Protein AF-A0A3N5TMD3-F1 (afdb_monomer_lite)

pLDDT: mean 87.35, std 9.1, range [55.41, 95.94]

Sequence (165 aa):
MFDKLKKGVAEARKAEKGDHAALRKLQVALSRRVKKECEKVAARTALAIDSEKLFLRATTKAPVLEGPVFDPACLYTGVGFTGSYMCAATPLPDLRWFPGFNNTITSVRAAGVCVLYNGTWFRGSALVLVGVPVIAVANLALVAPSTGALANFNNVTSSVYSYIY

Structure (mmCIF, N/CA/C/O backbone):
data_AF-A0A3N5TMD3-F1
#
_entry.id   AF-A0A3N5TMD3-F1
#
loop_
_atom_site.group_PDB
_atom_site.id
_atom_site.type_symbol
_atom_site.label_atom_id
_atom_site.label_alt_id
_atom_site.label_comp_id
_atom_site.label_asym_id
_atom_site.label_entity_id
_atom_site.label_seq_id
_atom_site.pdbx_PDB_ins_code
_atom_site.Cartn_x
_atom_site.Cartn_y
_atom_site.Cartn_z
_atom_site.occupancy
_atom_site.B_iso_or_equiv
_atom_site.auth_seq_id
_atom_site.auth_comp_id
_atom_site.auth_asym_id
_atom_site.auth_atom_id
_atom_site.pdbx_PDB_model_num
ATOM 1 N N . MET A 1 1 ? 6.434 -18.431 2.030 1.00 72.25 1 MET A N 1
ATOM 2 C CA . MET A 1 1 ? 6.351 -16.950 2.064 1.00 72.25 1 MET A CA 1
ATOM 3 C C . MET A 1 1 ? 7.145 -16.318 0.925 1.00 72.25 1 MET A C 1
ATOM 5 O O . MET A 1 1 ? 6.538 -15.877 -0.041 1.00 72.25 1 MET A O 1
ATOM 9 N N . PHE A 1 2 ? 8.481 -16.310 0.992 1.00 79.31 2 PHE A N 1
ATOM 10 C CA . PHE A 1 2 ? 9.315 -15.580 0.028 1.00 79.31 2 PHE A CA 1
ATOM 11 C C . PHE A 1 2 ? 9.174 -16.057 -1.425 1.00 79.31 2 PHE A C 1
ATOM 13 O O . PHE A 1 2 ? 9.279 -15.238 -2.331 1.00 79.31 2 PHE A O 1
ATOM 20 N N . ASP A 1 3 ? 8.840 -17.325 -1.670 1.00 85.56 3 ASP A N 1
ATOM 21 C CA . ASP A 1 3 ? 8.589 -17.806 -3.037 1.00 85.56 3 ASP A CA 1
ATOM 22 C C . ASP A 1 3 ? 7.283 -17.270 -3.636 1.00 85.56 3 ASP A C 1
ATOM 24 O O . ASP A 1 3 ? 7.249 -16.940 -4.821 1.00 85.56 3 ASP A O 1
ATOM 28 N N . LYS A 1 4 ? 6.224 -17.115 -2.822 1.00 85.00 4 LYS A N 1
ATOM 29 C CA . LYS A 1 4 ? 4.957 -16.476 -3.236 1.00 85.00 4 LYS A CA 1
ATOM 30 C C . LYS A 1 4 ? 5.221 -15.015 -3.609 1.00 85.00 4 LYS A C 1
ATOM 32 O O . LYS A 1 4 ? 4.816 -14.586 -4.685 1.00 85.00 4 LYS A O 1
ATOM 37 N N . LEU A 1 5 ? 5.993 -14.302 -2.780 1.00 87.69 5 LEU A N 1
ATOM 38 C CA . LEU A 1 5 ? 6.445 -12.936 -3.065 1.00 87.69 5 LEU A CA 1
ATOM 39 C C . LEU A 1 5 ? 7.251 -12.859 -4.371 1.00 87.69 5 LEU A C 1
ATOM 41 O O . LEU A 1 5 ? 6.927 -12.051 -5.235 1.00 87.69 5 LEU A O 1
ATOM 45 N N . LYS A 1 6 ? 8.277 -13.703 -4.547 1.00 89.62 6 LYS A N 1
ATOM 46 C CA . LYS A 1 6 ? 9.117 -13.707 -5.758 1.00 89.62 6 LYS A CA 1
ATOM 47 C C . LYS A 1 6 ? 8.295 -13.955 -7.021 1.00 89.62 6 LYS A C 1
ATOM 49 O O . LYS A 1 6 ? 8.456 -13.224 -7.995 1.00 89.62 6 LYS A O 1
ATOM 54 N N . LYS A 1 7 ? 7.402 -14.953 -7.001 1.00 91.38 7 LYS A N 1
ATOM 55 C CA . LYS A 1 7 ? 6.500 -15.257 -8.123 1.00 91.38 7 LYS A CA 1
ATOM 56 C C . LYS A 1 7 ? 5.566 -14.084 -8.422 1.00 91.38 7 LYS A C 1
ATOM 58 O O . LYS A 1 7 ? 5.459 -13.677 -9.573 1.00 91.38 7 LYS A O 1
ATOM 63 N N . GLY A 1 8 ? 4.950 -13.511 -7.390 1.00 90.31 8 GLY A N 1
ATOM 64 C CA . GLY A 1 8 ? 4.040 -12.376 -7.522 1.00 90.31 8 GLY A CA 1
ATOM 65 C C . GLY A 1 8 ? 4.711 -11.117 -8.078 1.00 90.31 8 GLY A C 1
ATOM 66 O O . GLY A 1 8 ? 4.175 -10.475 -8.979 1.00 90.31 8 GLY A O 1
ATOM 67 N N . VAL A 1 9 ? 5.918 -10.799 -7.604 1.00 92.94 9 VAL A N 1
ATOM 68 C CA . VAL A 1 9 ? 6.734 -9.692 -8.126 1.00 92.94 9 VAL A CA 1
ATOM 69 C C . VAL A 1 9 ? 7.155 -9.951 -9.573 1.00 92.94 9 VAL A C 1
ATOM 71 O O . VAL A 1 9 ? 7.090 -9.040 -10.398 1.00 92.94 9 VAL A O 1
ATOM 74 N N . ALA A 1 10 ? 7.570 -11.177 -9.905 1.00 93.50 10 ALA A N 1
ATOM 75 C CA . ALA A 1 10 ? 7.935 -11.535 -11.274 1.00 93.50 10 ALA A CA 1
ATOM 76 C C . ALA A 1 10 ? 6.749 -11.382 -12.237 1.00 93.50 10 ALA A C 1
ATOM 78 O O . ALA A 1 10 ? 6.925 -10.841 -13.326 1.00 93.50 10 ALA A O 1
ATOM 79 N N . GLU A 1 11 ? 5.550 -11.797 -11.823 1.00 92.31 11 GLU A N 1
ATOM 80 C CA . GLU A 1 11 ? 4.330 -11.634 -12.613 1.00 92.31 11 GLU A CA 1
ATOM 81 C C . GLU A 1 11 ? 3.974 -10.157 -12.802 1.00 92.31 11 GLU A C 1
ATOM 83 O O . GLU A 1 11 ? 3.791 -9.705 -13.930 1.00 92.31 11 GLU A O 1
ATOM 88 N N . ALA A 1 12 ? 3.978 -9.369 -11.723 1.00 90.94 12 ALA A N 1
ATOM 89 C CA . ALA A 1 12 ? 3.671 -7.943 -11.796 1.00 90.94 12 ALA A CA 1
ATOM 90 C C . ALA A 1 12 ? 4.656 -7.177 -12.698 1.00 90.94 12 ALA A C 1
ATOM 92 O O . ALA A 1 12 ? 4.260 -6.265 -13.421 1.00 90.94 12 ALA A O 1
ATOM 93 N N . ARG A 1 13 ? 5.933 -7.581 -12.729 1.00 94.00 13 ARG A N 1
ATOM 94 C CA . ARG A 1 13 ? 6.942 -7.006 -13.633 1.00 94.00 13 ARG A CA 1
ATOM 95 C C . ARG A 1 13 ? 6.714 -7.332 -15.106 1.00 94.00 13 ARG A C 1
ATOM 97 O O . ARG A 1 13 ? 7.197 -6.587 -15.950 1.00 94.00 13 ARG A O 1
ATOM 104 N N . LYS A 1 14 ? 5.978 -8.390 -15.464 1.00 93.69 14 LYS A N 1
ATOM 105 C CA . LYS A 1 14 ? 5.650 -8.644 -16.881 1.00 93.69 14 LYS A CA 1
ATOM 106 C C . LYS A 1 14 ? 4.819 -7.506 -17.475 1.00 93.69 14 LYS A C 1
ATOM 108 O O . LYS A 1 14 ? 4.997 -7.180 -18.646 1.00 93.69 14 LYS A O 1
ATOM 113 N N . ALA A 1 15 ? 3.985 -6.861 -16.656 1.00 91.69 15 ALA A N 1
ATO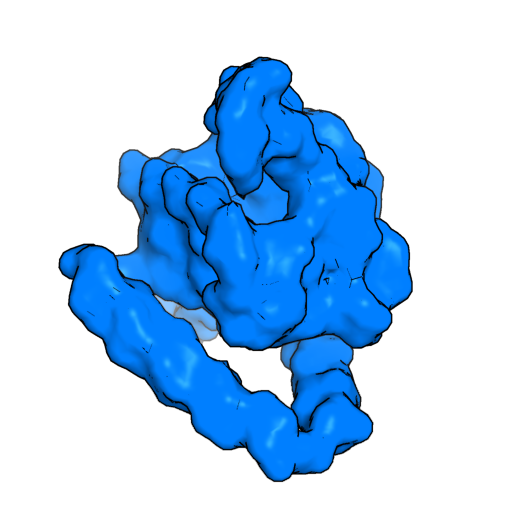M 114 C CA . ALA A 1 15 ? 3.192 -5.707 -17.066 1.00 91.69 15 ALA A CA 1
ATOM 115 C C . ALA A 1 15 ? 4.041 -4.451 -17.361 1.00 91.69 15 ALA A C 1
ATOM 117 O O . ALA A 1 15 ? 3.551 -3.546 -18.028 1.00 91.69 15 ALA A O 1
ATOM 118 N N . GLU A 1 16 ? 5.315 -4.402 -16.943 1.00 93.19 16 GLU A N 1
ATOM 119 C CA . GLU A 1 16 ? 6.224 -3.266 -17.183 1.00 93.19 16 GLU A CA 1
ATOM 120 C C . GLU A 1 16 ? 6.436 -2.985 -18.675 1.00 93.19 16 GLU A C 1
ATOM 122 O O . GLU A 1 16 ? 6.662 -1.843 -19.059 1.00 93.19 16 GLU A O 1
ATOM 127 N N . LYS A 1 17 ? 6.332 -4.005 -19.532 1.00 91.19 17 LYS A N 1
ATOM 128 C CA . LYS A 1 17 ? 6.482 -3.853 -20.989 1.00 91.19 17 LYS A CA 1
ATOM 129 C C . LYS A 1 17 ? 5.220 -3.327 -21.687 1.00 91.19 17 LYS A C 1
ATOM 131 O O . LYS A 1 17 ? 5.246 -3.136 -22.898 1.00 91.19 17 LYS A O 1
ATOM 136 N N . GLY A 1 18 ? 4.116 -3.173 -20.956 1.00 90.44 18 GLY A N 1
ATOM 137 C CA . GLY A 1 18 ? 2.837 -2.712 -21.491 1.00 90.44 18 GLY A CA 1
ATOM 138 C C . GLY A 1 18 ? 2.723 -1.188 -21.578 1.00 90.44 18 GLY A C 1
ATOM 139 O O . GLY A 1 18 ? 3.690 -0.453 -21.400 1.00 90.44 18 GLY A O 1
ATOM 140 N N . ASP A 1 19 ? 1.504 -0.706 -21.817 1.00 94.88 19 ASP A N 1
ATOM 141 C CA . ASP A 1 19 ? 1.194 0.725 -21.856 1.00 94.88 19 ASP A CA 1
ATOM 142 C C . ASP A 1 19 ? 1.124 1.325 -20.437 1.00 94.88 19 ASP A C 1
ATOM 144 O O . ASP A 1 19 ? 0.163 1.122 -19.687 1.00 94.88 19 ASP A O 1
ATOM 148 N N . HIS A 1 20 ? 2.140 2.109 -20.069 1.00 94.94 20 HIS A N 1
ATOM 149 C CA . HIS A 1 20 ? 2.225 2.757 -18.754 1.00 94.94 20 HIS A CA 1
ATOM 150 C C . HIS A 1 20 ? 1.118 3.788 -18.526 1.00 94.94 20 HIS A C 1
ATOM 152 O O . HIS A 1 20 ? 0.712 3.985 -17.380 1.00 94.94 20 HIS A O 1
ATOM 158 N N . ALA A 1 21 ? 0.597 4.436 -19.571 1.00 95.12 21 ALA A N 1
ATOM 159 C CA . ALA A 1 21 ? -0.488 5.402 -19.425 1.00 95.12 21 ALA A CA 1
ATOM 160 C C . ALA A 1 21 ? -1.796 4.694 -19.043 1.00 95.12 21 ALA A C 1
ATOM 162 O O . ALA A 1 21 ? -2.490 5.129 -18.116 1.00 95.12 21 ALA A O 1
ATOM 163 N N . ALA A 1 22 ? -2.094 3.567 -19.695 1.00 95.56 22 ALA A N 1
ATOM 164 C CA . ALA A 1 22 ? -3.237 2.726 -19.355 1.00 95.56 22 ALA A CA 1
ATOM 165 C C . ALA A 1 22 ? -3.121 2.153 -17.932 1.00 95.56 22 ALA A C 1
ATOM 167 O O . ALA A 1 22 ? -4.066 2.252 -17.142 1.00 95.56 22 ALA A O 1
ATOM 168 N N . LEU A 1 23 ? -1.947 1.626 -17.568 1.00 94.44 23 LEU A N 1
ATOM 169 C CA . LEU A 1 23 ? -1.693 1.076 -16.233 1.00 94.44 23 LEU A CA 1
ATOM 170 C C . LEU A 1 23 ? -1.789 2.141 -15.139 1.00 94.44 23 LEU A C 1
ATOM 172 O O . LEU A 1 23 ? -2.432 1.910 -14.113 1.00 94.44 23 LEU A O 1
ATOM 176 N N . ARG A 1 24 ? -1.238 3.337 -15.375 1.00 95.00 24 ARG A N 1
ATOM 177 C CA . ARG A 1 24 ? -1.391 4.483 -14.475 1.00 95.00 24 ARG A CA 1
ATOM 178 C C . ARG A 1 24 ? -2.859 4.843 -14.278 1.00 95.00 24 ARG A C 1
ATOM 180 O O . ARG A 1 24 ? -3.290 5.041 -13.143 1.00 95.00 24 ARG A O 1
ATOM 187 N N . LYS A 1 25 ? -3.638 4.930 -15.362 1.00 95.25 25 LYS A N 1
ATOM 188 C CA . LYS A 1 25 ? -5.070 5.262 -15.293 1.00 95.25 25 LYS A CA 1
ATOM 189 C C . LYS A 1 25 ? -5.838 4.231 -14.462 1.00 95.25 25 LYS A C 1
ATOM 191 O O . LYS A 1 25 ? -6.645 4.623 -13.619 1.00 95.25 25 LYS A O 1
ATOM 196 N N . LEU A 1 26 ? -5.547 2.944 -14.657 1.00 93.06 26 LEU A N 1
ATOM 197 C CA . LEU A 1 26 ? -6.124 1.851 -13.874 1.00 93.06 26 LEU A CA 1
ATOM 198 C C . LEU A 1 26 ? -5.764 1.970 -12.385 1.00 93.06 26 LEU A C 1
ATOM 200 O O . LEU A 1 26 ? -6.657 1.979 -11.541 1.00 93.06 26 LEU A O 1
ATOM 204 N N . GLN A 1 27 ? -4.479 2.123 -12.064 1.00 92.56 27 GLN A N 1
ATOM 205 C CA . GLN A 1 27 ? -3.987 2.235 -10.686 1.00 92.56 27 GLN A CA 1
ATOM 206 C C . GLN A 1 27 ? -4.593 3.438 -9.948 1.00 92.56 27 GLN A C 1
ATOM 208 O O . GLN A 1 27 ? -5.090 3.306 -8.832 1.00 92.56 27 GLN A O 1
ATOM 213 N N . VAL A 1 28 ? -4.657 4.606 -10.594 1.00 91.88 28 VAL A N 1
ATOM 214 C CA . VAL A 1 28 ? -5.295 5.799 -10.015 1.00 91.88 28 VAL A CA 1
ATOM 215 C C . VAL A 1 28 ? -6.795 5.584 -9.788 1.00 91.88 28 VAL A C 1
ATOM 217 O O . VAL A 1 28 ? -7.328 6.019 -8.764 1.00 91.88 28 VAL A O 1
ATOM 220 N N . ALA A 1 29 ? -7.491 4.914 -10.711 1.00 92.62 29 ALA A N 1
ATOM 221 C CA . ALA A 1 29 ? -8.908 4.596 -10.547 1.00 92.62 29 ALA A CA 1
ATOM 222 C C . ALA A 1 29 ? -9.149 3.631 -9.373 1.00 92.62 29 ALA A C 1
ATOM 224 O O . ALA A 1 29 ? -10.058 3.866 -8.573 1.00 92.62 29 ALA A O 1
ATOM 225 N N . LEU A 1 30 ? -8.310 2.601 -9.226 1.00 91.75 30 LEU A N 1
ATOM 226 C CA . LEU A 1 30 ? -8.372 1.648 -8.116 1.00 91.75 30 LEU A CA 1
ATOM 227 C C . LEU A 1 30 ? -8.117 2.329 -6.767 1.00 91.75 30 LEU A C 1
ATOM 229 O O . LEU A 1 30 ? -8.942 2.189 -5.865 1.00 91.75 30 LEU A O 1
ATOM 233 N N . SER A 1 31 ? -7.065 3.144 -6.641 1.00 90.19 31 SER A N 1
ATOM 234 C CA . SER A 1 31 ? -6.785 3.871 -5.393 1.00 90.19 31 SER A CA 1
ATOM 235 C C . SER A 1 31 ? -7.918 4.831 -5.014 1.00 90.19 31 SER A C 1
ATOM 237 O O . SER A 1 31 ? -8.282 4.934 -3.843 1.00 90.19 31 SER A O 1
ATOM 239 N N . ARG A 1 32 ? -8.543 5.501 -5.995 1.00 91.00 32 ARG A N 1
ATOM 240 C CA . ARG A 1 32 ? -9.727 6.347 -5.752 1.00 91.00 32 ARG A CA 1
ATOM 241 C C . ARG A 1 32 ? -10.934 5.536 -5.288 1.00 91.00 32 ARG A C 1
ATOM 243 O O . ARG A 1 32 ? -11.655 5.997 -4.406 1.00 91.00 32 ARG A O 1
ATOM 250 N N . ARG A 1 33 ? -11.168 4.359 -5.876 1.00 92.06 33 ARG A N 1
ATOM 251 C CA . ARG A 1 33 ? -12.242 3.449 -5.453 1.00 92.06 33 ARG A CA 1
ATOM 252 C C . ARG A 1 33 ? -12.021 3.000 -4.012 1.00 92.06 33 ARG A C 1
ATOM 254 O O . ARG A 1 33 ? -12.928 3.159 -3.207 1.00 92.06 33 ARG A O 1
ATOM 261 N N . VAL A 1 34 ? -10.823 2.518 -3.683 1.00 91.06 34 VAL A N 1
ATOM 262 C CA . VAL A 1 34 ? -10.478 2.084 -2.321 1.00 91.06 34 VAL A CA 1
ATOM 263 C C . VAL A 1 34 ? -10.674 3.204 -1.314 1.00 91.06 34 VAL A C 1
ATOM 265 O O . VAL A 1 34 ? -11.317 2.984 -0.295 1.00 91.06 34 VAL A O 1
ATOM 268 N N . LYS A 1 35 ? -10.206 4.420 -1.618 1.00 90.62 35 LYS A N 1
ATOM 269 C CA . LYS A 1 35 ? -10.421 5.575 -0.741 1.00 90.62 35 LYS A CA 1
ATOM 270 C C . LYS A 1 35 ? -11.911 5.805 -0.458 1.00 90.62 35 LYS A C 1
ATOM 272 O O . LYS A 1 35 ? -12.294 5.891 0.704 1.00 90.62 35 LYS A O 1
ATOM 277 N N . LYS A 1 36 ? -12.751 5.832 -1.500 1.00 92.44 36 LYS A N 1
ATOM 278 C CA . LYS A 1 36 ? -14.206 6.015 -1.354 1.00 92.44 36 LYS A CA 1
ATOM 279 C C . LYS A 1 36 ? -14.858 4.900 -0.541 1.00 92.44 36 LYS A C 1
ATOM 281 O O . LYS A 1 36 ? -15.733 5.169 0.274 1.00 92.44 36 LYS A O 1
ATOM 286 N N . GLU A 1 37 ? -14.465 3.652 -0.768 1.00 92.25 37 GLU A N 1
ATOM 287 C CA . GLU A 1 37 ? -14.994 2.525 -0.001 1.00 92.25 37 GLU A CA 1
ATOM 288 C C . GLU A 1 37 ? -14.554 2.603 1.469 1.00 92.25 37 GLU A C 1
ATOM 290 O O . GLU A 1 37 ? -15.396 2.470 2.352 1.00 92.25 37 GLU A O 1
ATOM 295 N N . CYS A 1 38 ? -13.293 2.941 1.761 1.00 90.81 38 CYS A N 1
ATOM 296 C CA . CYS A 1 38 ? -12.833 3.191 3.130 1.00 90.81 38 CYS A CA 1
ATOM 297 C C . CYS A 1 38 ? 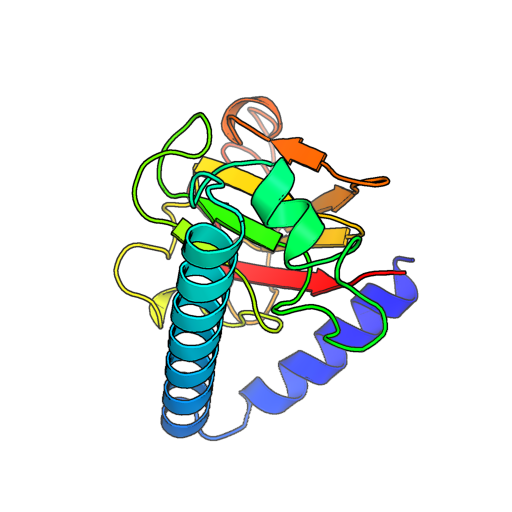-13.609 4.328 3.809 1.00 90.81 38 CYS A C 1
ATOM 299 O O . CYS A 1 38 ? -14.000 4.179 4.963 1.00 90.81 38 CYS A O 1
ATOM 301 N N . GLU A 1 39 ? -13.886 5.428 3.104 1.00 93.44 39 GLU A N 1
ATOM 302 C CA . GLU A 1 39 ? -14.710 6.538 3.608 1.00 93.44 39 GLU A CA 1
ATOM 303 C C . GLU A 1 39 ? -16.145 6.086 3.928 1.00 93.44 39 GLU A C 1
ATOM 305 O O . GLU A 1 39 ? -16.676 6.427 4.986 1.00 93.44 39 GLU A O 1
ATOM 310 N N . LYS A 1 40 ? -16.759 5.252 3.077 1.00 93.56 40 LYS A N 1
ATOM 311 C CA . LYS A 1 40 ? -18.075 4.649 3.360 1.00 93.56 40 LYS A CA 1
ATOM 312 C C . LYS A 1 40 ? -18.032 3.741 4.584 1.00 93.56 40 LYS A C 1
ATOM 314 O O . LYS A 1 40 ? -18.951 3.783 5.405 1.00 93.56 40 LYS A O 1
ATOM 319 N N . VAL A 1 41 ? -16.985 2.918 4.720 1.00 92.25 41 VAL A N 1
ATOM 320 C CA . VAL A 1 41 ? -16.825 2.057 5.896 1.00 92.25 41 VAL A CA 1
ATOM 321 C C . VAL A 1 41 ? -16.646 2.900 7.155 1.00 92.25 41 VAL A C 1
ATOM 323 O O . VAL A 1 41 ? -17.338 2.647 8.135 1.00 92.25 41 VAL A O 1
ATOM 326 N N . ALA A 1 42 ? -15.802 3.929 7.113 1.00 93.19 42 ALA A N 1
ATOM 327 C CA . ALA A 1 42 ? -15.595 4.855 8.220 1.00 93.19 42 ALA A CA 1
ATOM 328 C C . ALA A 1 42 ? -16.919 5.477 8.679 1.00 93.19 42 ALA A C 1
ATOM 330 O O . ALA A 1 42 ? -17.262 5.377 9.859 1.00 93.19 42 ALA A O 1
ATOM 331 N N . ALA A 1 43 ? -17.697 6.016 7.733 1.00 93.94 43 ALA A N 1
ATOM 332 C CA . ALA A 1 43 ? -18.978 6.662 7.998 1.00 93.94 43 ALA A CA 1
ATOM 333 C C . ALA A 1 43 ? -19.998 5.709 8.639 1.00 93.94 43 ALA A C 1
ATOM 335 O O . ALA A 1 43 ? -20.553 6.026 9.688 1.00 93.94 43 ALA A O 1
ATOM 336 N N . ARG A 1 44 ? -20.215 4.516 8.066 1.00 93.31 44 ARG A N 1
ATOM 337 C CA . ARG A 1 44 ? -21.217 3.565 8.591 1.00 93.31 44 ARG A CA 1
ATOM 338 C C . ARG A 1 44 ? -20.840 2.964 9.948 1.00 93.31 44 ARG A C 1
ATOM 340 O O . ARG A 1 44 ? -21.722 2.526 10.675 1.00 93.31 44 ARG A O 1
ATOM 347 N N . THR A 1 45 ? -19.546 2.891 10.273 1.00 92.38 45 THR A N 1
ATOM 348 C CA . THR A 1 45 ? -19.067 2.323 11.548 1.00 92.38 45 THR A CA 1
ATOM 349 C C . THR A 1 45 ? -18.684 3.373 12.590 1.00 92.38 45 THR A C 1
ATOM 351 O O . THR A 1 45 ? -18.265 2.994 13.679 1.00 92.38 45 THR A O 1
ATOM 354 N N . ALA A 1 46 ? -18.769 4.665 12.256 1.00 93.81 46 ALA A N 1
ATOM 355 C CA . ALA A 1 46 ? -18.261 5.772 13.072 1.00 93.81 46 ALA A CA 1
ATOM 356 C C . ALA A 1 46 ? -16.786 5.598 13.510 1.00 93.81 46 ALA A C 1
ATOM 358 O O . ALA A 1 46 ? -16.392 5.986 14.609 1.00 93.81 46 ALA A O 1
ATOM 359 N N . LEU A 1 47 ? -15.958 4.991 12.652 1.00 93.38 47 LEU A N 1
ATOM 360 C CA . LEU A 1 47 ? -14.527 4.803 12.905 1.00 93.38 47 LEU A CA 1
ATOM 361 C C . LEU A 1 47 ? -13.732 5.910 12.212 1.00 93.38 47 LEU A C 1
ATOM 363 O O . LEU A 1 47 ? -14.052 6.289 11.088 1.00 93.38 47 LEU A O 1
ATOM 367 N N . ALA A 1 48 ? -12.660 6.387 12.848 1.00 90.25 48 ALA A N 1
ATOM 368 C CA . ALA A 1 48 ? -11.753 7.340 12.214 1.00 90.25 48 ALA A CA 1
ATOM 369 C C . ALA A 1 48 ? -11.060 6.707 10.994 1.00 90.25 48 ALA A C 1
ATOM 371 O O . ALA A 1 48 ? -10.683 5.526 11.029 1.00 90.25 48 ALA A O 1
ATOM 372 N N . ILE A 1 49 ? -10.896 7.501 9.930 1.00 86.50 49 ILE A N 1
ATOM 373 C CA . ILE A 1 49 ? -10.400 7.063 8.613 1.00 86.50 49 ILE A CA 1
ATOM 374 C C . ILE A 1 49 ? -8.983 6.470 8.662 1.00 86.50 49 ILE A C 1
ATOM 376 O O . ILE A 1 49 ? -8.597 5.642 7.843 1.00 86.50 49 ILE A O 1
ATOM 380 N N . ASP A 1 50 ? -8.217 6.879 9.660 1.00 82.12 50 ASP A N 1
ATOM 381 C CA . ASP A 1 50 ? -6.838 6.513 9.935 1.00 82.12 50 ASP A CA 1
ATOM 382 C C . ASP A 1 50 ? -6.711 5.583 11.152 1.00 82.12 50 ASP A C 1
ATOM 384 O O . ASP A 1 50 ? -5.603 5.324 11.618 1.00 82.12 50 ASP A O 1
ATOM 388 N N . SER A 1 51 ? -7.814 5.051 11.686 1.00 87.56 51 SER A N 1
ATOM 389 C CA . SER A 1 51 ? -7.763 4.132 12.825 1.00 87.56 51 SER A CA 1
ATOM 390 C C . SER A 1 51 ? -7.342 2.718 12.416 1.00 87.56 51 SER A C 1
ATOM 392 O O . SER A 1 51 ? -7.735 2.195 11.372 1.00 87.56 51 SER A O 1
ATOM 394 N N . GLU A 1 52 ? -6.605 2.035 13.294 1.00 88.19 52 GLU A N 1
ATOM 395 C CA . GLU A 1 52 ? -6.278 0.614 13.111 1.00 88.19 52 GLU A CA 1
ATOM 396 C C . GLU A 1 52 ? -7.538 -0.264 13.047 1.00 88.19 52 GLU A C 1
ATOM 398 O O . GLU A 1 52 ? -7.605 -1.222 12.276 1.00 88.19 52 GLU A O 1
ATOM 403 N N . LYS A 1 53 ? -8.579 0.091 13.813 1.00 90.38 53 LYS A N 1
ATOM 404 C CA . LYS A 1 53 ? -9.869 -0.609 13.778 1.00 90.38 53 LYS A CA 1
ATOM 405 C C . LYS A 1 53 ? -10.498 -0.550 12.387 1.00 90.38 53 LYS A C 1
ATOM 407 O O . LYS A 1 53 ? -10.971 -1.580 11.908 1.00 90.38 53 LYS A O 1
ATOM 412 N N . LEU A 1 54 ? -10.475 0.615 11.732 1.00 89.69 54 LEU A N 1
ATOM 413 C CA . LEU A 1 54 ? -10.971 0.737 10.364 1.00 89.69 54 LEU A CA 1
ATOM 414 C C . LEU A 1 54 ? -10.093 -0.045 9.386 1.00 89.69 54 LEU A C 1
ATOM 416 O O . LEU A 1 54 ? -10.631 -0.768 8.553 1.00 89.69 54 LEU A O 1
ATOM 420 N N . PHE A 1 55 ? -8.766 0.048 9.520 1.00 89.62 55 PHE A N 1
ATOM 421 C CA . PHE A 1 55 ? -7.826 -0.711 8.692 1.00 89.62 55 PHE A CA 1
ATOM 422 C C . PHE A 1 55 ? -8.140 -2.212 8.719 1.00 89.62 55 PHE A C 1
ATOM 424 O O . PHE A 1 55 ? -8.324 -2.827 7.672 1.00 89.62 55 PHE A O 1
ATOM 431 N N . LEU A 1 56 ? -8.281 -2.793 9.913 1.00 89.12 56 LEU A N 1
ATOM 432 C CA . LEU A 1 56 ? -8.645 -4.198 10.086 1.00 89.12 56 LEU A CA 1
ATOM 433 C C . LEU A 1 56 ? -10.021 -4.507 9.489 1.00 89.12 56 LEU A C 1
ATOM 435 O O . LEU A 1 56 ? -10.176 -5.492 8.773 1.00 89.12 56 LEU A O 1
ATOM 439 N N . ARG A 1 57 ? -11.019 -3.657 9.753 1.00 88.75 57 ARG A N 1
ATOM 440 C CA . ARG A 1 57 ? -12.388 -3.816 9.245 1.00 88.75 57 ARG A CA 1
ATOM 441 C C . ARG A 1 57 ? -12.464 -3.792 7.718 1.00 88.75 57 ARG A C 1
ATOM 443 O O . ARG A 1 57 ? -13.298 -4.484 7.150 1.00 88.75 57 ARG A O 1
ATOM 450 N N . ALA A 1 58 ? -11.624 -2.995 7.074 1.00 87.56 58 ALA A N 1
ATOM 451 C CA . ALA A 1 58 ? -11.562 -2.861 5.626 1.00 87.56 58 ALA A CA 1
ATOM 452 C C . ALA A 1 58 ? -10.615 -3.882 4.964 1.00 87.56 58 ALA A C 1
ATOM 454 O O . ALA A 1 58 ? -10.541 -3.928 3.740 1.00 87.56 58 ALA A O 1
ATOM 455 N N . THR A 1 59 ? -9.910 -4.708 5.745 1.00 88.00 59 THR A N 1
ATOM 456 C CA . THR A 1 59 ? -8.971 -5.725 5.246 1.00 88.00 59 THR A CA 1
ATOM 457 C C . THR A 1 59 ? -9.292 -7.100 5.845 1.00 88.00 59 THR A C 1
ATOM 459 O O . THR A 1 59 ? -10.250 -7.750 5.438 1.00 88.00 59 THR A O 1
ATOM 462 N N . THR A 1 60 ? -8.525 -7.556 6.835 1.00 84.31 60 THR A N 1
ATOM 463 C CA . THR A 1 60 ? -8.533 -8.932 7.358 1.00 84.31 60 THR A CA 1
ATOM 464 C C . THR A 1 60 ? -9.731 -9.281 8.238 1.00 84.31 60 THR A C 1
ATOM 466 O O . THR A 1 60 ? -9.993 -10.459 8.461 1.00 84.31 60 THR A O 1
ATOM 469 N N . LYS A 1 61 ? -10.463 -8.286 8.748 1.00 86.56 61 LYS A N 1
ATOM 470 C CA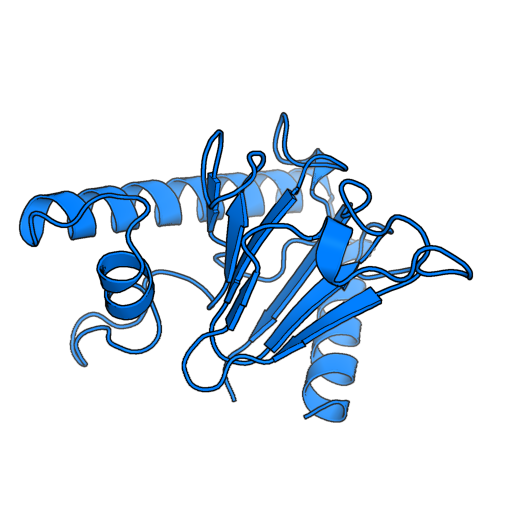 . LYS A 1 61 ? -11.675 -8.450 9.573 1.00 86.56 61 LYS A CA 1
ATOM 471 C C . LYS A 1 61 ? -12.929 -7.915 8.874 1.00 86.56 61 LYS A C 1
ATOM 473 O O . LYS A 1 61 ? -13.893 -7.503 9.534 1.00 86.56 61 LYS A O 1
ATOM 478 N N . ALA A 1 62 ? -12.912 -7.873 7.545 1.00 85.88 62 ALA A N 1
ATOM 479 C CA . ALA A 1 62 ? -14.099 -7.549 6.771 1.00 85.88 62 ALA A CA 1
ATOM 480 C C . ALA A 1 62 ? -15.203 -8.608 6.970 1.00 85.88 62 ALA A C 1
ATOM 482 O O . ALA A 1 62 ? -14.891 -9.782 7.189 1.00 85.88 62 ALA A O 1
ATOM 483 N N . PRO A 1 63 ? -16.497 -8.234 6.922 1.00 86.50 63 PRO A N 1
ATOM 484 C CA . PRO A 1 63 ? -17.585 -9.205 6.916 1.00 86.50 63 PRO A CA 1
ATOM 485 C C . PRO A 1 63 ? -17.439 -10.194 5.776 1.00 86.50 63 PRO A C 1
ATOM 487 O O . PRO A 1 63 ? -17.106 -9.806 4.659 1.00 86.50 63 PRO A O 1
ATOM 490 N N . VAL A 1 64 ? -17.820 -11.442 6.037 1.00 84.50 64 VAL A N 1
ATOM 491 C CA . VAL A 1 64 ? -17.809 -12.517 5.037 1.00 84.50 64 VAL A CA 1
ATOM 492 C C . VAL A 1 64 ? -18.586 -12.128 3.773 1.00 84.50 64 VAL A C 1
ATOM 494 O O . VAL A 1 64 ? -18.129 -12.401 2.671 1.00 84.50 64 VAL A O 1
ATOM 497 N N . LEU A 1 65 ? -19.726 -11.444 3.922 1.00 86.19 65 LEU A N 1
ATOM 498 C CA . LEU A 1 65 ? -20.582 -11.042 2.797 1.00 86.19 65 LEU A CA 1
ATOM 499 C C . LEU A 1 65 ? -20.118 -9.773 2.063 1.00 86.19 65 LEU A C 1
ATOM 501 O O . LEU A 1 65 ? -20.661 -9.455 1.011 1.00 86.19 65 LEU A O 1
ATOM 505 N N . GLU A 1 66 ? -19.145 -9.038 2.603 1.00 82.62 66 GLU A N 1
ATOM 506 C CA . GLU A 1 66 ? -18.657 -7.786 2.005 1.00 82.62 66 GLU A CA 1
ATOM 507 C C . GLU A 1 66 ? -17.251 -7.928 1.416 1.00 82.62 66 GLU A C 1
ATOM 509 O O . GLU A 1 66 ? -16.933 -7.274 0.425 1.00 82.62 66 GLU A O 1
ATOM 514 N N . GLY A 1 67 ? -16.422 -8.797 2.003 1.00 82.94 67 GLY A N 1
ATOM 515 C CA . GLY A 1 67 ? -15.031 -8.983 1.603 1.00 82.94 67 GLY A CA 1
ATOM 516 C C . GLY A 1 67 ? -14.128 -7.776 1.914 1.00 82.94 67 GLY A C 1
ATOM 517 O O . GLY A 1 67 ? -14.597 -6.720 2.349 1.00 82.94 67 GLY A O 1
ATOM 518 N N . PRO A 1 68 ? -12.802 -7.925 1.738 1.00 84.94 68 PRO A N 1
ATOM 519 C CA . PRO A 1 68 ? -11.851 -6.841 1.957 1.00 84.94 68 PRO A CA 1
ATOM 520 C C . PRO A 1 68 ? -12.028 -5.729 0.915 1.00 84.94 68 PRO A C 1
ATOM 522 O O . PRO A 1 68 ? -12.271 -5.981 -0.264 1.00 84.94 68 PRO A O 1
ATOM 525 N N . VAL A 1 69 ? -11.846 -4.485 1.350 1.00 81.38 69 VAL A N 1
ATOM 526 C CA . VAL A 1 69 ? -11.882 -3.300 0.487 1.00 81.38 69 VAL A CA 1
ATOM 527 C C . VAL A 1 69 ? -10.588 -3.162 -0.320 1.00 81.38 69 VAL A C 1
ATOM 529 O O . VAL A 1 69 ? -10.623 -2.690 -1.456 1.00 81.38 69 VAL A O 1
ATOM 532 N N . PHE A 1 70 ? -9.446 -3.538 0.261 1.00 79.81 70 PHE A N 1
ATOM 533 C CA . PHE A 1 70 ? -8.128 -3.369 -0.348 1.00 79.81 70 PHE A CA 1
ATOM 534 C C . PHE A 1 70 ? -7.120 -4.422 0.145 1.00 79.81 70 PHE A C 1
ATOM 536 O O . PHE A 1 70 ? -7.358 -5.097 1.151 1.00 79.81 70 PHE A O 1
ATOM 543 N N . ASP A 1 71 ? -6.004 -4.560 -0.577 1.00 71.62 71 ASP A N 1
ATOM 544 C CA . ASP A 1 71 ? -4.848 -5.360 -0.159 1.00 71.62 71 ASP A CA 1
ATOM 545 C C . ASP A 1 71 ? -4.254 -4.802 1.141 1.00 71.62 71 ASP A C 1
ATOM 547 O O . ASP A 1 71 ? -4.375 -3.627 1.440 1.00 71.62 71 ASP A O 1
ATOM 551 N N . PRO A 1 72 ? -3.588 -5.596 1.976 1.00 79.88 72 PRO A N 1
ATOM 552 C CA . PRO A 1 72 ? -3.426 -5.258 3.384 1.00 79.88 72 PRO A CA 1
A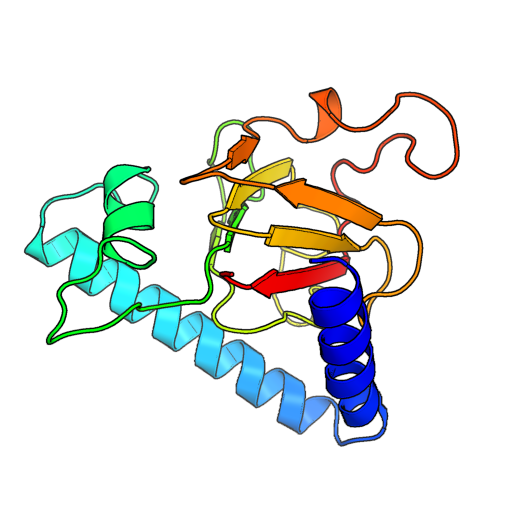TOM 553 C C . PRO A 1 72 ? -2.280 -4.264 3.662 1.00 79.88 72 PRO A C 1
ATOM 555 O O . PRO A 1 72 ? -1.395 -4.563 4.458 1.00 79.88 72 PRO A O 1
ATOM 558 N N . ALA A 1 73 ? -2.248 -3.088 3.035 1.00 90.00 73 ALA A N 1
ATOM 559 C CA . ALA A 1 73 ? -1.273 -2.043 3.336 1.00 90.00 73 ALA A CA 1
ATOM 560 C C . ALA A 1 73 ? -1.843 -0.633 3.133 1.00 90.00 73 ALA A C 1
ATOM 562 O O . ALA A 1 73 ? -2.415 -0.331 2.091 1.00 90.00 73 ALA A O 1
ATOM 563 N N . CYS A 1 74 ? -1.622 0.257 4.100 1.00 92.69 74 CYS A N 1
ATOM 564 C CA . CYS A 1 74 ? -1.788 1.698 3.934 1.00 92.69 74 CYS A CA 1
ATOM 565 C C . CYS A 1 74 ? -0.464 2.410 4.214 1.00 92.69 74 CYS A C 1
ATOM 567 O O . CYS A 1 74 ? 0.222 2.131 5.201 1.00 92.69 74 CYS A O 1
ATOM 569 N N . LEU A 1 75 ? -0.128 3.330 3.317 1.00 93.12 75 LEU A N 1
ATOM 570 C CA . LEU A 1 75 ? 1.071 4.155 3.319 1.00 93.12 75 LEU A CA 1
ATOM 571 C C . LEU A 1 75 ? 0.693 5.568 3.751 1.00 93.12 75 LEU A C 1
ATOM 573 O O . LEU A 1 75 ? -0.327 6.088 3.295 1.00 93.12 75 LEU A O 1
ATOM 577 N N . TYR A 1 76 ? 1.532 6.191 4.570 1.00 93.94 76 TYR A N 1
ATOM 578 C CA . TYR A 1 76 ? 1.305 7.530 5.103 1.00 93.94 76 TYR A CA 1
ATOM 579 C C . TYR A 1 76 ? 2.546 8.394 4.892 1.00 93.94 76 TYR A C 1
ATOM 581 O O . TYR A 1 76 ? 3.679 7.936 5.072 1.00 93.94 76 TYR A O 1
ATOM 589 N N . THR A 1 77 ? 2.330 9.655 4.518 1.00 93.50 77 THR A N 1
ATOM 590 C CA . THR A 1 77 ? 3.422 10.613 4.314 1.00 93.50 77 THR A CA 1
ATOM 591 C C . THR A 1 77 ? 3.914 11.233 5.622 1.00 93.50 77 THR A C 1
ATOM 593 O O . THR A 1 77 ? 5.031 11.741 5.674 1.00 93.50 77 THR A O 1
ATOM 596 N N . GLY A 1 78 ? 3.110 11.200 6.689 1.00 92.00 78 GLY A N 1
ATOM 597 C CA . GLY A 1 78 ? 3.473 11.691 8.019 1.00 92.00 78 GLY A CA 1
ATOM 598 C C . GLY A 1 78 ? 3.803 10.577 9.018 1.00 92.00 78 GLY A C 1
ATOM 599 O O . GLY A 1 78 ? 3.266 9.467 8.956 1.00 92.00 78 GLY A O 1
ATOM 600 N N . VAL A 1 79 ? 4.678 10.897 9.974 1.00 91.12 79 VAL A N 1
ATOM 601 C CA . VAL A 1 79 ? 4.990 10.034 11.124 1.00 91.12 79 VAL A CA 1
ATOM 602 C C . VAL A 1 79 ? 3.729 9.839 11.971 1.00 91.12 79 VAL A C 1
ATOM 604 O O . VAL A 1 79 ? 2.885 10.732 12.066 1.00 91.12 79 VAL A O 1
ATOM 607 N N . GLY A 1 80 ? 3.579 8.661 12.576 1.00 91.00 80 GLY A N 1
ATOM 608 C CA . GLY A 1 80 ? 2.432 8.348 13.428 1.00 91.00 80 GLY A CA 1
ATOM 609 C C . GLY A 1 80 ? 1.119 8.187 12.662 1.00 91.00 80 GLY A C 1
ATOM 610 O O . GLY A 1 80 ? 0.063 8.433 13.231 1.00 91.00 80 GLY A O 1
ATOM 611 N N . PHE A 1 81 ? 1.178 7.765 11.392 1.00 92.12 81 PHE A N 1
ATOM 612 C CA . PHE A 1 81 ? 0.011 7.547 10.524 1.00 92.12 81 PHE A CA 1
ATOM 613 C C . PHE A 1 81 ? -0.758 8.830 10.179 1.00 92.12 81 PHE A C 1
ATOM 615 O O . PHE A 1 81 ? -1.970 8.806 9.981 1.00 92.12 81 PHE A O 1
ATOM 622 N N . THR A 1 82 ? -0.043 9.952 10.092 1.00 90.62 82 THR A N 1
ATOM 623 C CA . THR A 1 82 ? -0.606 11.274 9.788 1.00 90.62 82 THR A CA 1
ATOM 624 C C . THR A 1 82 ? -0.341 11.692 8.336 1.00 90.62 82 THR A C 1
ATOM 626 O O . THR A 1 82 ? 0.329 10.995 7.568 1.00 90.62 82 THR A O 1
ATOM 629 N N . GLY A 1 83 ? -0.853 12.861 7.942 1.00 90.31 83 GLY A N 1
ATOM 630 C CA . GLY A 1 83 ? -0.631 13.432 6.614 1.00 90.31 83 GLY A CA 1
ATOM 631 C C . GLY A 1 83 ? -1.487 12.785 5.525 1.00 90.31 83 GLY A C 1
ATOM 632 O O . GLY A 1 83 ? -2.602 12.327 5.771 1.00 90.31 83 GLY A O 1
ATOM 633 N N . SER A 1 84 ? -0.975 12.782 4.293 1.00 91.62 84 SER A N 1
ATOM 634 C CA . SER A 1 84 ? -1.653 12.113 3.183 1.00 91.62 84 SER A CA 1
ATOM 635 C C . SER A 1 84 ? -1.503 10.604 3.329 1.00 91.62 84 SER A C 1
ATOM 637 O O . SER A 1 84 ? -0.425 10.115 3.664 1.00 91.62 84 SER A O 1
ATOM 639 N N . TYR A 1 85 ? -2.573 9.864 3.043 1.00 91.00 85 TYR A N 1
ATOM 640 C CA . TYR A 1 85 ? -2.558 8.408 3.101 1.00 91.00 85 TYR A CA 1
ATOM 641 C C . TYR A 1 85 ? -3.086 7.785 1.810 1.00 91.00 85 TYR A C 1
ATOM 643 O O . TYR A 1 85 ? -3.928 8.358 1.111 1.00 91.00 85 TYR A O 1
ATOM 651 N N . MET A 1 86 ? -2.581 6.596 1.499 1.00 91.31 86 MET A N 1
ATOM 652 C CA . MET A 1 86 ? -3.045 5.777 0.389 1.00 91.31 86 MET A CA 1
ATOM 653 C C . MET A 1 86 ? -3.012 4.315 0.803 1.00 91.31 86 MET A C 1
ATOM 655 O O . MET A 1 86 ? -1.987 3.808 1.251 1.00 91.31 86 MET A O 1
ATOM 659 N N . CYS A 1 87 ? -4.133 3.637 0.612 1.00 89.19 87 CYS A N 1
ATOM 660 C CA . CYS A 1 87 ? -4.237 2.207 0.833 1.00 89.19 87 CYS A CA 1
ATOM 661 C C . CYS A 1 87 ? -4.030 1.466 -0.491 1.00 89.19 87 CYS A C 1
ATOM 663 O O . CYS A 1 87 ? -4.634 1.813 -1.509 1.00 89.19 87 CYS A O 1
ATOM 665 N N . ALA A 1 88 ? -3.128 0.490 -0.486 1.00 82.31 88 ALA A N 1
ATOM 666 C CA . ALA A 1 88 ? -2.794 -0.306 -1.652 1.00 82.31 88 ALA A CA 1
ATOM 667 C C . ALA A 1 88 ? -3.954 -1.266 -1.940 1.00 82.31 88 ALA A C 1
ATOM 669 O O . ALA A 1 88 ? -4.227 -2.165 -1.161 1.00 82.31 88 ALA A O 1
ATOM 670 N N . ALA A 1 89 ? -4.663 -1.057 -3.049 1.00 71.62 89 ALA A N 1
ATOM 671 C CA . ALA A 1 89 ? -5.700 -1.978 -3.531 1.00 71.62 89 ALA A CA 1
ATOM 672 C C . ALA A 1 89 ? -5.111 -3.251 -4.153 1.00 71.62 89 ALA A C 1
ATOM 674 O O . ALA A 1 89 ? -5.737 -4.302 -4.158 1.00 71.62 89 ALA A O 1
ATOM 675 N N . THR A 1 90 ? -3.933 -3.075 -4.740 1.00 81.75 90 THR A N 1
ATOM 676 C CA . THR A 1 90 ? -3.138 -4.011 -5.528 1.00 81.75 90 THR A CA 1
ATOM 677 C C . THR A 1 90 ? -1.672 -3.620 -5.336 1.00 81.75 90 THR A C 1
ATOM 679 O O . THR A 1 90 ? -1.414 -2.505 -4.857 1.00 81.75 90 THR A O 1
ATOM 682 N N . PRO A 1 91 ? -0.697 -4.421 -5.799 1.00 90.62 91 PRO A N 1
ATOM 683 C CA . PRO A 1 91 ? 0.679 -3.954 -5.905 1.00 90.62 91 PRO A CA 1
ATOM 684 C C . PRO A 1 91 ? 0.763 -2.606 -6.636 1.00 90.62 91 PRO A C 1
ATOM 686 O O . PRO A 1 91 ? 0.158 -2.426 -7.693 1.00 90.62 91 PRO A O 1
ATOM 689 N N . LEU A 1 92 ? 1.511 -1.665 -6.061 1.00 93.75 92 LEU A N 1
ATOM 690 C CA . LEU A 1 92 ? 1.732 -0.318 -6.581 1.00 93.75 92 LEU A CA 1
ATOM 691 C C . LEU A 1 92 ? 3.114 -0.280 -7.251 1.00 93.75 92 LEU A C 1
ATOM 693 O O . LEU A 1 92 ? 4.116 -0.124 -6.549 1.00 93.75 92 LEU A O 1
ATOM 697 N N . PRO A 1 93 ? 3.214 -0.452 -8.583 1.00 95.19 93 PRO A N 1
ATOM 698 C CA . PRO A 1 93 ? 4.503 -0.590 -9.261 1.00 95.19 93 PRO A CA 1
ATOM 699 C C . PRO A 1 93 ? 5.267 0.730 -9.379 1.00 95.19 93 PRO A C 1
ATOM 701 O O . PRO A 1 93 ? 6.480 0.709 -9.546 1.00 95.19 93 PRO A O 1
ATOM 704 N N . ASP A 1 94 ? 4.600 1.878 -9.303 1.00 95.69 94 ASP A N 1
ATOM 705 C CA . ASP A 1 94 ? 5.252 3.178 -9.436 1.00 95.69 94 ASP A CA 1
ATOM 706 C C . ASP A 1 94 ? 4.500 4.239 -8.627 1.00 95.69 94 ASP A C 1
ATOM 708 O O . ASP A 1 94 ? 3.408 4.678 -8.996 1.00 95.69 94 ASP A O 1
ATOM 712 N N . LEU A 1 95 ? 5.082 4.664 -7.505 1.00 95.12 95 LEU A N 1
ATOM 713 C CA . LEU A 1 95 ? 4.489 5.688 -6.649 1.00 95.12 95 LEU A CA 1
ATOM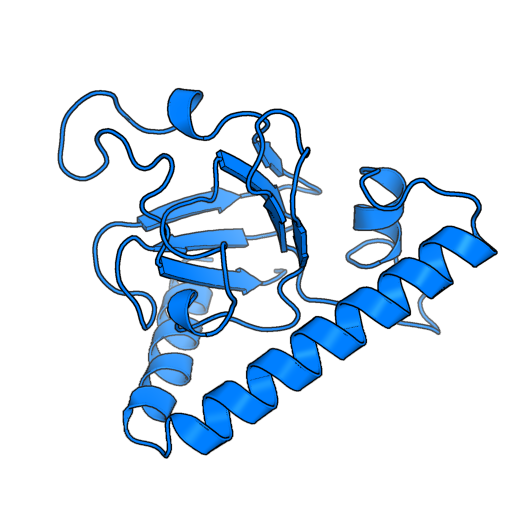 714 C C . LEU A 1 95 ? 4.515 7.082 -7.283 1.00 95.12 95 LEU A C 1
ATOM 716 O O . LEU A 1 95 ? 3.746 7.943 -6.861 1.00 95.12 95 LEU A O 1
ATOM 720 N N . ARG A 1 96 ? 5.301 7.313 -8.346 1.00 95.38 96 ARG A N 1
ATOM 721 C CA . ARG A 1 96 ? 5.282 8.584 -9.100 1.00 95.38 96 ARG A CA 1
ATOM 722 C C . ARG A 1 96 ? 3.940 8.818 -9.790 1.00 95.38 96 ARG A C 1
ATOM 724 O O . ARG A 1 96 ? 3.620 9.945 -10.163 1.00 95.38 96 ARG A O 1
ATOM 731 N N . TRP A 1 97 ? 3.127 7.774 -9.951 1.00 94.50 97 TRP A N 1
ATOM 732 C CA . TRP A 1 97 ? 1.774 7.885 -10.496 1.00 94.50 97 TRP A CA 1
ATOM 733 C C . TRP A 1 97 ? 0.794 8.576 -9.541 1.00 94.50 97 TRP A C 1
ATOM 735 O O . TRP A 1 97 ? -0.251 9.050 -9.998 1.00 94.50 97 TRP A O 1
ATOM 745 N N . PHE A 1 98 ? 1.152 8.684 -8.258 1.00 92.62 98 PHE A N 1
ATOM 746 C CA . PHE A 1 98 ? 0.351 9.276 -7.194 1.00 92.62 98 PHE A CA 1
ATOM 747 C C . PHE A 1 98 ? 1.065 10.521 -6.641 1.00 92.62 98 PHE A C 1
ATOM 749 O O . PHE A 1 98 ? 2.086 10.397 -5.959 1.00 92.62 98 PHE A O 1
ATOM 756 N N . PRO A 1 99 ? 0.561 11.734 -6.933 1.00 91.12 99 PRO A N 1
ATOM 757 C CA . PRO A 1 99 ? 1.199 12.970 -6.490 1.00 91.12 99 PRO A CA 1
ATOM 758 C C . PRO A 1 99 ? 1.447 12.984 -4.977 1.00 91.12 99 PRO A C 1
ATOM 760 O O . PRO A 1 99 ? 0.532 12.730 -4.198 1.00 91.12 99 PRO A O 1
ATOM 763 N N . GLY A 1 100 ? 2.686 13.279 -4.575 1.00 91.44 100 GLY A N 1
ATOM 764 C CA . GLY A 1 100 ? 3.073 13.413 -3.168 1.00 91.44 100 GLY A CA 1
ATOM 765 C C . GLY A 1 100 ? 3.393 12.113 -2.420 1.00 91.44 100 GLY A C 1
ATOM 766 O O . GLY A 1 100 ? 3.675 12.204 -1.231 1.00 91.44 100 GLY A O 1
ATOM 767 N N . PHE A 1 101 ? 3.380 10.937 -3.069 1.00 92.56 101 PHE A N 1
ATOM 768 C CA . PHE A 1 101 ? 3.677 9.641 -2.417 1.00 92.56 101 PHE A CA 1
ATOM 769 C C . PHE A 1 101 ? 5.057 9.052 -2.739 1.00 92.56 101 PHE A C 1
ATOM 771 O O . PHE A 1 101 ? 5.591 8.264 -1.958 1.00 92.56 101 PHE A O 1
ATOM 778 N N . ASN A 1 102 ? 5.642 9.384 -3.891 1.00 94.12 102 ASN A N 1
ATOM 779 C CA . ASN A 1 102 ? 6.961 8.867 -4.246 1.00 94.12 102 ASN A CA 1
ATOM 780 C C . ASN A 1 102 ? 8.035 9.480 -3.348 1.00 94.12 102 ASN A C 1
ATOM 782 O O . ASN A 1 102 ? 8.150 10.702 -3.311 1.00 94.12 102 ASN A O 1
ATOM 786 N N . ASN A 1 103 ? 8.855 8.649 -2.703 1.00 92.25 103 ASN A N 1
ATOM 787 C CA . ASN A 1 103 ? 9.931 9.096 -1.815 1.00 92.25 103 ASN A CA 1
ATOM 788 C C . ASN A 1 103 ? 9.452 9.980 -0.642 1.00 92.25 103 ASN A C 1
ATOM 790 O O . ASN A 1 103 ? 10.154 10.886 -0.204 1.00 92.25 103 ASN A O 1
ATOM 794 N N . THR A 1 104 ? 8.242 9.747 -0.130 1.00 92.19 104 THR A N 1
ATOM 795 C CA . THR A 1 104 ? 7.678 10.531 0.992 1.00 92.19 104 THR A CA 1
ATOM 796 C C . THR A 1 104 ? 7.021 9.673 2.068 1.00 92.19 104 THR A C 1
ATOM 798 O O . THR A 1 104 ? 6.457 10.207 3.021 1.00 92.19 104 THR A O 1
ATOM 801 N N . ILE A 1 105 ? 7.046 8.346 1.919 1.00 92.50 105 ILE A N 1
ATOM 802 C CA . ILE A 1 105 ? 6.418 7.438 2.878 1.00 92.50 105 ILE A CA 1
ATOM 803 C C . ILE A 1 105 ? 7.263 7.378 4.149 1.00 92.50 105 ILE A C 1
ATOM 805 O O . ILE A 1 105 ? 8.419 6.951 4.102 1.00 92.50 105 ILE A O 1
ATOM 809 N N . THR A 1 106 ? 6.647 7.737 5.276 1.00 91.88 106 THR A N 1
ATOM 810 C CA . THR A 1 106 ? 7.291 7.790 6.599 1.00 91.88 106 THR A CA 1
ATOM 811 C C . THR A 1 106 ? 6.676 6.830 7.610 1.00 91.88 106 THR A C 1
ATOM 813 O O . THR A 1 106 ? 7.341 6.458 8.577 1.00 91.88 106 THR A O 1
ATOM 816 N N . SER A 1 107 ? 5.430 6.390 7.411 1.00 92.44 107 SER A N 1
ATOM 817 C CA . SER A 1 107 ? 4.795 5.380 8.262 1.00 92.44 107 SER A CA 1
ATOM 818 C C . SER A 1 107 ? 3.868 4.456 7.468 1.00 92.44 107 SER A C 1
ATOM 820 O O . SER A 1 107 ? 3.378 4.807 6.392 1.00 92.44 107 SER A O 1
ATOM 822 N N . VAL A 1 108 ? 3.681 3.228 7.963 1.00 92.88 108 VAL A N 1
ATOM 823 C CA . VAL A 1 108 ? 2.949 2.160 7.261 1.00 92.88 108 VAL A CA 1
ATOM 824 C C . VAL A 1 108 ? 2.151 1.316 8.246 1.00 92.88 108 VAL A C 1
ATOM 826 O O . VAL A 1 108 ? 2.671 0.907 9.285 1.00 92.88 108 VAL A O 1
ATOM 829 N N . ARG A 1 109 ? 0.909 0.988 7.882 1.00 92.56 109 ARG A N 1
ATOM 830 C CA . ARG A 1 109 ? 0.166 -0.131 8.477 1.00 92.56 109 ARG A CA 1
ATOM 831 C C . ARG A 1 109 ? 0.001 -1.228 7.448 1.00 92.56 109 ARG A C 1
ATOM 833 O O . ARG A 1 109 ? -0.393 -0.937 6.322 1.00 92.56 109 ARG A O 1
ATOM 840 N N . ALA A 1 110 ? 0.274 -2.467 7.827 1.00 90.75 110 ALA A N 1
ATOM 841 C CA . ALA A 1 110 ? 0.074 -3.610 6.955 1.00 90.75 110 ALA A CA 1
ATOM 842 C C . ALA A 1 110 ? -0.435 -4.837 7.712 1.00 90.75 110 ALA A C 1
ATOM 844 O O . ALA A 1 110 ? -0.102 -5.026 8.875 1.00 90.75 110 ALA A O 1
ATOM 845 N N . ALA A 1 111 ? -1.198 -5.695 7.045 1.00 87.31 111 ALA A N 1
ATOM 846 C CA . ALA A 1 111 ? -1.496 -7.053 7.492 1.00 87.31 111 ALA A CA 1
ATOM 847 C C . ALA A 1 111 ? -0.860 -8.063 6.521 1.00 87.31 111 ALA A C 1
ATOM 849 O O . ALA A 1 111 ? -0.721 -7.792 5.333 1.00 87.31 111 ALA A O 1
ATOM 850 N N . GLY A 1 112 ? -0.417 -9.225 6.996 1.00 86.06 112 GLY A N 1
ATOM 851 C CA . GLY A 1 112 ? 0.322 -10.159 6.142 1.00 86.06 112 GLY A CA 1
ATOM 852 C C . GLY A 1 112 ? 1.712 -9.628 5.779 1.00 86.06 112 GLY A C 1
ATOM 853 O O . GLY A 1 112 ? 2.500 -9.317 6.667 1.00 86.06 112 GLY A O 1
ATOM 854 N N . VAL A 1 113 ? 2.046 -9.562 4.490 1.00 88.44 113 VAL A N 1
ATOM 855 C CA . VAL A 1 113 ? 3.362 -9.108 4.014 1.00 88.44 113 VAL A CA 1
ATOM 856 C C . VAL A 1 113 ? 3.209 -7.820 3.228 1.00 88.44 113 VAL A C 1
ATOM 858 O O . VAL A 1 113 ? 2.426 -7.764 2.284 1.00 88.44 113 VAL A O 1
ATOM 861 N N . CYS A 1 114 ? 4.008 -6.815 3.570 1.00 91.25 114 CYS A N 1
ATOM 862 C CA . CYS A 1 114 ? 4.168 -5.587 2.803 1.00 91.25 114 CYS A CA 1
ATOM 863 C C . CYS A 1 114 ? 5.652 -5.363 2.527 1.00 91.25 114 CYS A C 1
ATOM 865 O O . CYS A 1 114 ? 6.473 -5.385 3.441 1.00 91.25 114 CYS A O 1
ATOM 867 N N . VAL A 1 115 ? 6.006 -5.170 1.262 1.00 92.19 115 VAL A N 1
ATOM 868 C CA . VAL A 1 115 ? 7.380 -4.931 0.833 1.00 92.19 115 VAL A CA 1
ATOM 869 C C . VAL A 1 115 ? 7.457 -3.569 0.177 1.00 92.19 115 VAL A C 1
ATOM 871 O O . VAL A 1 115 ? 6.794 -3.318 -0.831 1.00 92.19 115 VAL A O 1
ATOM 874 N N . LEU A 1 116 ? 8.279 -2.705 0.756 1.00 93.00 116 LEU A N 1
ATOM 875 C CA . LEU A 1 116 ? 8.582 -1.386 0.228 1.00 93.00 116 LEU A CA 1
ATOM 876 C C . LEU A 1 116 ? 9.885 -1.481 -0.564 1.00 93.00 116 LEU A C 1
ATOM 878 O O . LEU A 1 116 ? 10.869 -2.010 -0.050 1.00 93.00 116 LEU A O 1
ATOM 882 N N . TYR A 1 117 ? 9.903 -0.970 -1.790 1.00 93.25 117 TYR A N 1
ATOM 883 C CA . TYR A 1 117 ? 11.073 -0.975 -2.671 1.00 93.25 117 TYR A CA 1
ATOM 884 C C . TYR A 1 117 ? 11.523 0.450 -2.969 1.00 93.25 117 TYR A C 1
ATOM 886 O O . TYR A 1 117 ? 10.681 1.324 -3.191 1.00 93.25 117 TYR A O 1
ATOM 894 N N . ASN A 1 118 ? 12.838 0.680 -3.019 1.00 92.31 118 ASN A N 1
ATOM 895 C CA . ASN A 1 118 ? 13.381 1.999 -3.361 1.00 92.31 118 ASN A CA 1
ATOM 896 C C . ASN A 1 118 ? 13.462 2.279 -4.871 1.00 92.31 118 ASN A C 1
ATOM 898 O O . ASN A 1 118 ? 13.723 3.406 -5.278 1.00 92.31 118 ASN A O 1
ATOM 902 N N . GLY A 1 119 ? 13.218 1.268 -5.705 1.00 93.06 119 GLY A N 1
ATOM 903 C CA . GLY A 1 119 ? 13.007 1.411 -7.139 1.00 93.06 119 GLY A CA 1
ATOM 904 C C . GLY A 1 119 ? 11.543 1.220 -7.522 1.00 93.06 119 GLY A C 1
ATOM 905 O O . GLY A 1 119 ? 10.753 0.615 -6.791 1.00 93.06 119 GLY A O 1
ATOM 906 N N . THR A 1 120 ? 11.177 1.708 -8.704 1.00 95.56 120 THR A N 1
ATOM 907 C CA . THR A 1 120 ? 9.906 1.352 -9.342 1.00 95.56 120 THR A CA 1
ATOM 908 C C . THR A 1 120 ? 9.937 -0.101 -9.820 1.00 95.56 120 THR A C 1
ATOM 910 O O . THR A 1 120 ? 10.990 -0.743 -9.882 1.00 95.56 120 THR A O 1
ATOM 913 N N . TRP A 1 121 ? 8.762 -0.656 -10.103 1.00 95.94 121 TRP A N 1
ATOM 914 C CA . TRP A 1 121 ? 8.562 -2.034 -10.548 1.00 95.94 121 TRP A CA 1
ATOM 915 C C . TRP A 1 121 ? 9.203 -3.068 -9.615 1.00 95.94 121 TRP A C 1
ATOM 917 O O . TRP A 1 121 ? 9.717 -4.109 -10.040 1.00 95.94 121 TRP A O 1
ATOM 927 N N . PHE A 1 122 ? 9.141 -2.781 -8.311 1.00 94.88 122 PHE A N 1
ATOM 928 C CA . PHE A 1 122 ? 9.588 -3.647 -7.224 1.00 94.88 122 PHE A CA 1
ATOM 929 C C . PHE A 1 122 ? 11.090 -3.947 -7.275 1.00 94.88 122 PHE A C 1
ATOM 931 O O . PHE A 1 122 ? 11.506 -5.068 -6.985 1.00 94.88 122 PHE A O 1
ATOM 938 N N . ARG A 1 123 ? 11.914 -3.006 -7.754 1.00 92.81 123 ARG A N 1
ATOM 939 C CA . ARG A 1 123 ? 13.372 -3.165 -7.931 1.00 92.81 123 ARG A CA 1
ATOM 940 C C . ARG A 1 123 ? 14.164 -2.481 -6.813 1.00 92.81 123 ARG A C 1
ATOM 942 O O . ARG A 1 123 ? 13.633 -1.659 -6.075 1.00 92.81 123 ARG A O 1
ATOM 949 N N . GLY A 1 124 ? 15.454 -2.806 -6.744 1.00 89.94 124 GLY A N 1
ATOM 950 C CA . GLY A 1 124 ? 16.399 -2.205 -5.804 1.00 89.94 124 GLY A CA 1
ATOM 951 C C . GLY A 1 124 ? 16.362 -2.840 -4.416 1.00 89.94 124 GLY A C 1
ATOM 952 O O . GLY A 1 124 ? 16.013 -4.014 -4.266 1.00 89.94 124 GLY A O 1
ATOM 953 N N . SER A 1 125 ? 16.755 -2.056 -3.417 1.00 87.94 125 SER A N 1
ATOM 954 C CA . SER A 1 125 ? 16.704 -2.451 -2.013 1.00 87.94 125 SER A CA 1
ATOM 955 C C . SER A 1 125 ? 15.253 -2.529 -1.542 1.00 87.94 125 SER A C 1
ATOM 957 O O . SER A 1 125 ? 14.399 -1.762 -1.998 1.00 87.94 125 SER A O 1
ATOM 959 N N . ALA A 1 126 ? 14.981 -3.440 -0.609 1.00 89.00 126 ALA A N 1
ATOM 960 C CA . ALA A 1 126 ? 13.638 -3.681 -0.108 1.00 89.00 126 ALA A CA 1
ATOM 961 C C . ALA A 1 126 ? 13.597 -3.755 1.419 1.00 89.00 126 ALA A C 1
ATOM 963 O O . ALA A 1 126 ? 14.441 -4.409 2.033 1.00 89.00 126 ALA A O 1
ATOM 964 N N . LEU A 1 127 ? 12.570 -3.145 2.007 1.00 88.88 127 LEU A N 1
ATOM 965 C CA . LEU A 1 127 ? 12.180 -3.348 3.397 1.00 88.88 127 LEU A CA 1
ATOM 966 C C . LEU A 1 127 ? 10.960 -4.272 3.432 1.00 88.88 127 LEU A C 1
ATOM 968 O O . LEU A 1 127 ? 9.911 -3.942 2.877 1.00 88.88 127 LEU A O 1
ATOM 972 N N . VAL A 1 128 ? 11.100 -5.429 4.079 1.00 89.31 128 VAL A N 1
ATOM 973 C CA . VAL A 1 128 ? 10.020 -6.411 4.236 1.00 89.31 128 VAL A CA 1
ATOM 974 C C . VAL A 1 128 ? 9.392 -6.238 5.613 1.00 89.31 128 VAL A C 1
ATOM 976 O O . VAL A 1 128 ? 10.048 -6.432 6.632 1.00 89.31 128 VAL A O 1
ATOM 979 N N . LEU A 1 129 ? 8.109 -5.900 5.633 1.00 89.00 129 LEU A N 1
ATOM 980 C CA . LEU A 1 129 ? 7.289 -5.775 6.829 1.00 89.00 129 LEU A CA 1
ATOM 981 C C . LEU A 1 129 ? 6.341 -6.973 6.900 1.00 89.00 129 LEU A C 1
ATOM 983 O O . LEU A 1 129 ? 5.603 -7.245 5.951 1.00 89.00 129 LEU A O 1
ATOM 987 N N . VAL A 1 130 ? 6.356 -7.688 8.025 1.00 87.31 130 VAL A N 1
ATOM 988 C CA . VAL A 1 130 ? 5.491 -8.853 8.257 1.00 87.31 130 VAL A CA 1
ATOM 989 C C . VAL A 1 130 ? 4.590 -8.569 9.454 1.00 87.31 130 VAL A C 1
ATOM 991 O O . VAL A 1 130 ? 5.075 -8.374 10.563 1.00 87.31 130 VAL A O 1
ATOM 994 N N . GLY A 1 131 ? 3.279 -8.529 9.220 1.00 81.19 131 GLY A N 1
ATOM 995 C CA . GLY A 1 131 ? 2.249 -8.291 10.225 1.00 81.19 131 GLY A CA 1
ATOM 996 C C . GLY A 1 131 ? 1.395 -9.527 10.474 1.00 81.19 131 GLY A C 1
ATOM 997 O O . GLY A 1 131 ? 0.706 -10.001 9.572 1.00 81.19 131 GLY A O 1
ATOM 998 N N . VAL A 1 132 ? 1.403 -10.018 11.714 1.00 78.00 132 VAL A N 1
ATOM 999 C CA . VAL A 1 132 ? 0.542 -11.116 12.177 1.00 78.00 132 VAL A CA 1
ATOM 1000 C C . VAL A 1 132 ? -0.169 -10.669 13.466 1.00 78.00 132 VAL A C 1
ATOM 1002 O O . VAL A 1 132 ? 0.454 -10.704 14.522 1.00 78.00 132 VAL A O 1
ATOM 1005 N N . PRO A 1 133 ? -1.441 -10.211 13.425 1.00 75.38 133 PRO A N 1
ATOM 1006 C CA . PRO A 1 133 ? -2.274 -9.966 12.242 1.00 75.38 133 PRO A CA 1
ATOM 1007 C C . PRO A 1 133 ? -1.943 -8.649 11.523 1.00 75.38 133 PRO A C 1
ATOM 1009 O O . PRO A 1 133 ? -2.270 -8.511 10.349 1.00 75.38 133 PRO A O 1
ATOM 1012 N N . VAL A 1 134 ? -1.321 -7.686 12.214 1.00 84.69 134 VAL A N 1
ATOM 1013 C CA . VAL A 1 134 ? -0.977 -6.349 11.701 1.00 84.69 134 VAL A CA 1
ATOM 1014 C C . VAL A 1 134 ? 0.418 -5.968 12.181 1.00 84.69 134 VAL A C 1
ATOM 1016 O O . VAL A 1 134 ? 0.805 -6.291 13.299 1.00 84.69 134 VAL A O 1
ATOM 1019 N N . ILE A 1 135 ? 1.159 -5.262 11.336 1.00 89.12 135 ILE A N 1
ATOM 1020 C CA . ILE A 1 135 ? 2.345 -4.495 11.696 1.00 89.12 135 ILE A CA 1
ATOM 1021 C C . ILE A 1 135 ? 2.047 -3.015 11.463 1.00 89.12 135 ILE A C 1
ATOM 1023 O O . ILE A 1 135 ? 1.517 -2.627 10.420 1.00 89.12 135 ILE A O 1
ATOM 1027 N N . ALA A 1 136 ? 2.378 -2.187 12.447 1.00 90.88 136 ALA A N 1
ATOM 1028 C CA . ALA A 1 136 ? 2.184 -0.747 12.403 1.00 90.88 136 ALA A CA 1
ATOM 1029 C C . ALA A 1 136 ? 3.527 -0.068 12.685 1.00 90.88 136 ALA A C 1
ATOM 1031 O O . ALA A 1 136 ? 3.964 0.032 13.828 1.00 90.88 136 ALA A O 1
ATOM 1032 N N . VAL A 1 137 ? 4.203 0.380 11.629 1.00 91.19 137 VAL A N 1
ATOM 1033 C CA . VAL A 1 137 ? 5.468 1.107 11.743 1.00 91.19 137 VAL A CA 1
ATOM 1034 C C . VAL A 1 137 ? 5.157 2.595 11.738 1.00 91.19 137 VAL A C 1
ATOM 1036 O O . VAL A 1 137 ? 4.963 3.189 10.680 1.00 91.19 137 VAL A O 1
ATOM 1039 N N . ALA A 1 138 ? 5.093 3.194 12.929 1.00 90.38 138 ALA A N 1
ATOM 1040 C CA . ALA A 1 138 ? 4.775 4.612 13.097 1.00 90.38 138 ALA A CA 1
ATOM 1041 C C . ALA A 1 138 ? 5.886 5.547 12.585 1.00 90.38 138 ALA A C 1
ATOM 1043 O O . ALA A 1 138 ? 5.608 6.706 12.289 1.00 90.38 138 ALA A O 1
ATOM 1044 N N . ASN A 1 139 ? 7.126 5.061 12.468 1.00 89.44 139 ASN A N 1
ATOM 1045 C CA . ASN A 1 139 ? 8.249 5.807 11.907 1.00 89.44 139 ASN A CA 1
ATOM 1046 C C . ASN A 1 139 ? 9.241 4.857 11.216 1.00 89.44 139 ASN A C 1
ATOM 1048 O O . ASN A 1 139 ? 9.956 4.106 11.882 1.00 89.44 139 ASN A O 1
ATOM 1052 N N . LEU A 1 140 ? 9.303 4.904 9.883 1.00 87.31 140 LEU A N 1
ATOM 1053 C CA . LEU A 1 140 ? 10.203 4.075 9.077 1.00 87.31 140 LEU A CA 1
ATOM 1054 C C . LEU A 1 140 ? 11.686 4.368 9.346 1.00 87.31 140 LEU A C 1
ATOM 1056 O O . LEU A 1 140 ? 12.520 3.483 9.162 1.00 87.31 140 LEU A O 1
ATOM 1060 N N . ALA A 1 141 ? 12.025 5.563 9.841 1.00 80.62 141 ALA A N 1
ATOM 1061 C CA . ALA A 1 141 ? 13.398 5.907 10.209 1.00 80.62 141 ALA A CA 1
ATOM 1062 C C . ALA A 1 141 ? 13.946 5.057 11.367 1.00 80.62 141 ALA A C 1
ATOM 1064 O O . ALA A 1 141 ? 15.155 4.913 11.484 1.00 80.62 141 ALA A O 1
ATOM 1065 N N . LEU A 1 142 ? 13.075 4.494 12.214 1.00 75.50 142 LEU A N 1
ATOM 1066 C CA . LEU A 1 142 ? 13.484 3.692 13.374 1.00 75.50 142 LEU A CA 1
ATOM 1067 C C . LEU A 1 142 ? 13.734 2.217 13.039 1.00 75.50 142 LEU A C 1
ATOM 1069 O O . LEU A 1 142 ? 14.280 1.488 13.861 1.00 75.50 142 LEU A O 1
ATOM 1073 N N . VAL A 1 143 ? 13.306 1.766 11.858 1.00 73.88 143 VAL A N 1
ATOM 1074 C CA . VAL A 1 143 ? 13.430 0.365 11.417 1.00 73.88 143 VAL A CA 1
ATOM 1075 C C . VAL A 1 143 ? 14.346 0.205 10.206 1.00 73.88 143 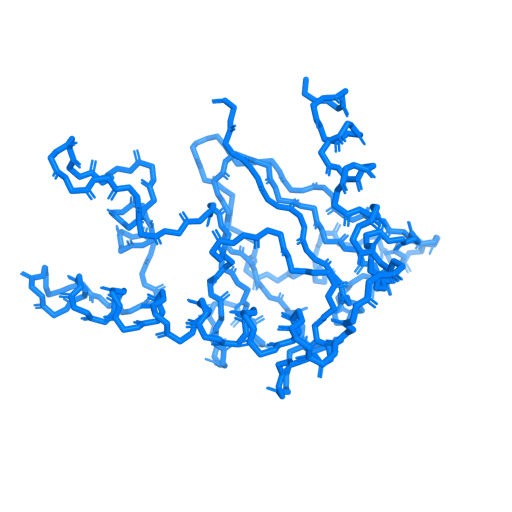VAL A C 1
ATOM 1077 O O . VAL A 1 143 ? 14.724 -0.914 9.862 1.00 73.88 143 VAL A O 1
ATOM 1080 N N . ALA A 1 144 ? 14.712 1.310 9.556 1.00 65.25 144 ALA A N 1
ATOM 1081 C CA . ALA A 1 144 ? 15.762 1.328 8.555 1.00 65.25 144 ALA A CA 1
ATOM 1082 C C . ALA A 1 144 ? 17.131 1.376 9.259 1.00 65.25 144 ALA A C 1
ATOM 1084 O O . ALA A 1 144 ? 17.307 2.182 10.175 1.00 65.25 144 ALA A O 1
ATOM 1085 N N . PRO A 1 145 ? 18.114 0.558 8.847 1.00 63.31 145 PRO A N 1
ATOM 1086 C CA . PRO A 1 145 ? 19.493 0.711 9.297 1.00 63.31 145 PRO A CA 1
ATOM 1087 C C . PRO A 1 145 ? 19.979 2.158 9.113 1.00 63.31 145 PRO A C 1
ATOM 1089 O O . PRO A 1 145 ? 19.535 2.852 8.201 1.00 63.31 145 PRO A O 1
ATOM 1092 N N . SER A 1 146 ? 20.913 2.621 9.943 1.00 58.69 146 SER A N 1
ATOM 1093 C CA . SER A 1 146 ? 21.582 3.920 9.753 1.00 58.69 146 SER A CA 1
ATOM 1094 C C . SER A 1 146 ? 22.768 3.842 8.779 1.00 58.69 146 SER A C 1
ATOM 1096 O O . SER A 1 146 ? 23.292 4.871 8.359 1.00 58.69 146 SER A O 1
ATOM 1098 N N . THR A 1 147 ? 23.183 2.630 8.389 1.00 55.41 147 THR A N 1
ATOM 1099 C CA . THR A 1 147 ? 24.307 2.352 7.480 1.00 55.41 147 THR A CA 1
ATOM 1100 C C . THR A 1 147 ? 23.978 1.205 6.506 1.00 55.41 147 THR A C 1
ATOM 1102 O O . THR A 1 147 ? 23.053 0.423 6.726 1.00 55.41 147 THR A O 1
ATOM 1105 N N . GLY A 1 148 ? 24.710 1.114 5.387 1.00 60.84 148 GLY A N 1
ATOM 1106 C CA . GLY A 1 148 ? 24.526 0.078 4.356 1.00 60.84 148 GLY A CA 1
ATOM 1107 C C . GLY A 1 148 ? 23.499 0.421 3.263 1.00 60.84 148 GLY A C 1
ATOM 1108 O O . GLY A 1 148 ? 22.967 1.522 3.206 1.00 60.84 148 GLY A O 1
ATOM 1109 N N . ALA A 1 149 ? 23.197 -0.528 2.369 1.00 57.97 149 ALA A N 1
ATOM 1110 C CA . ALA A 1 149 ? 22.306 -0.317 1.209 1.00 57.97 149 ALA A CA 1
ATOM 1111 C C . ALA A 1 149 ? 20.815 -0.095 1.562 1.00 57.97 149 ALA A C 1
ATOM 1113 O O . ALA A 1 149 ? 19.990 0.152 0.678 1.00 57.97 149 ALA A O 1
ATOM 1114 N N . LEU A 1 150 ? 20.479 -0.220 2.848 1.00 58.38 150 LEU A N 1
ATOM 1115 C CA . LEU A 1 150 ? 19.176 0.080 3.446 1.00 58.38 150 LEU A CA 1
ATOM 1116 C C . LEU A 1 150 ? 19.240 1.307 4.374 1.00 58.38 150 LEU A C 1
ATOM 1118 O O . LEU A 1 150 ? 18.236 1.630 5.010 1.00 58.38 150 LEU A O 1
ATOM 1122 N N . ALA A 1 151 ? 20.401 1.977 4.444 1.00 57.38 151 ALA A N 1
ATOM 1123 C CA . ALA A 1 151 ? 20.567 3.220 5.179 1.00 57.38 151 ALA A CA 1
ATOM 1124 C C . ALA A 1 151 ? 19.508 4.225 4.742 1.00 57.38 151 ALA A C 1
ATOM 1126 O O . ALA A 1 151 ? 19.359 4.475 3.546 1.00 57.38 151 ALA A O 1
ATOM 1127 N N . ASN A 1 152 ? 18.790 4.808 5.700 1.00 56.78 152 ASN A N 1
ATOM 1128 C CA . ASN A 1 152 ? 17.791 5.838 5.419 1.00 56.78 152 ASN A CA 1
ATOM 1129 C C . ASN A 1 152 ? 16.687 5.376 4.447 1.00 56.78 152 ASN A C 1
ATOM 1131 O O . ASN A 1 152 ? 16.232 6.157 3.619 1.00 56.78 152 ASN A O 1
ATOM 1135 N N . PHE A 1 153 ? 16.205 4.128 4.558 1.00 65.62 153 PHE A N 1
ATOM 1136 C CA . PHE A 1 153 ? 15.046 3.664 3.773 1.00 65.62 153 PHE A CA 1
ATOM 1137 C C . PHE A 1 153 ? 13.757 4.493 4.027 1.00 65.62 153 PHE A C 1
ATOM 1139 O O . PHE A 1 153 ? 12.753 4.360 3.323 1.00 65.62 153 PHE A O 1
ATOM 1146 N N . ASN A 1 154 ? 13.772 5.383 5.021 1.00 64.12 154 ASN A N 1
ATOM 1147 C CA . ASN A 1 154 ? 12.749 6.402 5.195 1.00 64.12 154 ASN A CA 1
ATOM 1148 C C . ASN A 1 154 ? 12.676 7.302 3.950 1.00 64.12 154 ASN A C 1
ATOM 1150 O O . ASN A 1 154 ? 13.696 7.822 3.508 1.00 64.12 154 ASN A O 1
ATOM 1154 N N . ASN A 1 155 ? 11.481 7.516 3.400 1.00 71.88 155 ASN A N 1
ATOM 1155 C CA . ASN A 1 155 ? 11.277 8.416 2.262 1.00 71.88 155 ASN A CA 1
ATOM 1156 C C . ASN A 1 155 ? 12.018 8.049 0.965 1.00 71.88 155 ASN A C 1
ATOM 1158 O O . ASN A 1 155 ? 12.233 8.912 0.127 1.00 71.88 155 ASN A O 1
ATOM 1162 N N . VAL A 1 156 ? 12.370 6.784 0.727 1.00 84.94 156 VAL A N 1
ATOM 1163 C CA . VAL A 1 156 ? 12.884 6.354 -0.598 1.00 84.94 156 VAL A CA 1
ATOM 1164 C C . VAL A 1 156 ? 11.961 5.368 -1.303 1.00 84.94 156 VAL A C 1
ATOM 1166 O O . VAL A 1 156 ? 12.293 4.855 -2.365 1.00 84.94 156 VAL A O 1
ATOM 1169 N N . THR A 1 157 ? 10.796 5.076 -0.720 1.00 90.75 157 THR A N 1
ATOM 1170 C CA . THR A 1 157 ? 9.857 4.111 -1.300 1.00 90.75 157 THR A CA 1
ATOM 1171 C C . THR A 1 157 ? 9.325 4.630 -2.637 1.00 90.75 157 THR A C 1
ATOM 1173 O O . THR A 1 157 ? 8.749 5.716 -2.707 1.00 90.75 157 THR A O 1
ATOM 1176 N N . SER A 1 158 ? 9.487 3.813 -3.677 1.00 94.19 158 SER A N 1
ATOM 1177 C CA . SER A 1 158 ? 9.063 4.082 -5.055 1.00 94.19 158 SER A CA 1
ATOM 1178 C C . SER A 1 158 ? 8.094 3.027 -5.604 1.00 94.19 158 SER A C 1
ATOM 1180 O O . SER A 1 158 ? 7.395 3.285 -6.581 1.00 94.19 158 SER A O 1
ATOM 1182 N N . SER A 1 159 ? 8.003 1.846 -4.985 1.00 94.56 159 SER A N 1
ATOM 1183 C CA . SER A 1 159 ? 6.958 0.856 -5.280 1.00 94.56 159 SER A CA 1
ATOM 1184 C C . SER A 1 159 ? 6.657 -0.034 -4.074 1.00 94.56 159 SER A C 1
ATOM 1186 O O . SER A 1 159 ? 7.480 -0.159 -3.164 1.00 94.56 159 SER A O 1
ATOM 1188 N N . VAL A 1 160 ? 5.459 -0.624 -4.044 1.00 94.06 160 VAL A N 1
ATOM 1189 C CA . VAL A 1 160 ? 4.957 -1.402 -2.900 1.00 94.06 160 VAL A CA 1
ATOM 1190 C C . VAL A 1 160 ? 4.267 -2.674 -3.364 1.00 94.06 160 VAL A C 1
ATOM 1192 O O . VAL A 1 160 ? 3.349 -2.621 -4.178 1.00 94.06 160 VAL A O 1
ATOM 1195 N N . TYR A 1 161 ? 4.671 -3.813 -2.809 1.00 92.50 161 TYR A N 1
ATOM 1196 C CA . TYR A 1 161 ? 4.013 -5.097 -3.033 1.00 92.50 161 TYR A CA 1
ATOM 1197 C C . TYR A 1 161 ? 3.461 -5.632 -1.712 1.00 92.50 161 TYR A C 1
ATOM 1199 O O . TYR A 1 161 ? 4.225 -5.849 -0.773 1.00 92.50 161 TYR A O 1
ATOM 1207 N N . SER A 1 162 ? 2.156 -5.877 -1.638 1.00 88.56 162 SER A N 1
ATOM 1208 C CA . SER A 1 162 ? 1.494 -6.408 -0.442 1.00 88.56 162 SER A CA 1
ATOM 1209 C C . SER A 1 162 ? 0.643 -7.630 -0.760 1.00 88.56 162 SER A C 1
ATOM 1211 O O . SER A 1 162 ? 0.072 -7.707 -1.841 1.00 88.56 162 SER A O 1
ATOM 1213 N N . TYR A 1 163 ? 0.559 -8.582 0.173 1.00 84.12 163 TYR A N 1
ATOM 1214 C CA . TYR A 1 163 ? -0.341 -9.734 0.072 1.00 84.12 163 TYR A CA 1
ATOM 1215 C C . TYR A 1 163 ? -0.633 -10.357 1.446 1.00 84.12 163 TYR A C 1
ATOM 1217 O O . TYR A 1 163 ? 0.179 -10.278 2.370 1.00 84.12 163 TYR A O 1
ATOM 1225 N N . ILE A 1 164 ? -1.782 -11.030 1.559 1.00 77.75 164 ILE A N 1
ATOM 1226 C CA . ILE A 1 164 ? -2.148 -11.875 2.710 1.00 77.75 164 ILE A CA 1
ATOM 1227 C C . ILE A 1 164 ? -1.743 -13.331 2.408 1.00 77.75 164 ILE A C 1
ATOM 1229 O O . ILE A 1 164 ? -1.728 -13.757 1.243 1.00 77.75 164 ILE A O 1
ATOM 1233 N N . TYR A 1 165 ? -1.350 -14.080 3.443 1.00 65.50 165 TYR A N 1
ATOM 1234 C CA . TYR A 1 165 ? -1.038 -15.510 3.331 1.00 65.50 165 TYR A CA 1
ATOM 1235 C C . TYR A 1 165 ? -2.230 -16.322 2.861 1.00 65.50 165 TYR A C 1
ATOM 1237 O O . TYR A 1 165 ? -3.307 -16.174 3.470 1.00 65.50 165 TYR A O 1
#

Foldseek 3Di:
DVVVVVVQLVVLLVCVPDDPVVVLVVQVVLQVQLLVVLVVQCVVVVHDSQDPVSLCCQAVVPDPVPHHSAFFKKFALAFQSDDDITGHRAWFQFCVSPPPRALRTFWMKGAAWKKFALDGSNDFDIDIDGHDGMDTGRGVQVVFDCDDSSRCVRSSGTIMHGHHD

Secondary structure (DSSP, 8-state):
-HHHHHHHHHHHHHGGGS-HHHHHHHHHHHHHHHHHHHHHHHHHHT--TT-HHHHHHHTTT--TTT--SS-SEEEEEETTTEEEEEE-SS-BS-GGGSTTTTT---EEEEEEEEEEESSGGG-SSEEEEEEEEEEEES-GGGTS-SSSTTTT-TT---EEEEE--

Radius of gyration: 15.06 Å; chains: 1; bounding box: 46×31×36 Å